Protein AF-A0A931U414-F1 (afdb_monomer_lite)

Radius of gyration: 13.01 Å; chains: 1; bounding box: 25×12×44 Å

Secondary structure (DSSP, 8-state):
---EEE----TT-S-GGGGHHHHHHH-TTEEE--TT-----PPPP-

Structure (mmCIF, N/CA/C/O backbone):
data_AF-A0A931U414-F1
#
_entry.id   AF-A0A931U414-F1
#
loop_
_atom_site.group_PDB
_atom_site.id
_atom_site.type_symbol
_atom_site.label_atom_id
_atom_site.label_alt_id
_atom_site.label_comp_id
_atom_site.label_asym_id
_atom_site.label_entity_id
_atom_site.label_seq_id
_atom_site.pdbx_PDB_ins_code
_atom_site.Cartn_x
_atom_site.Cartn_y
_atom_site.Cartn_z
_atom_site.occupancy
_atom_site.B_iso_or_equiv
_atom_site.auth_seq_id
_atom_site.auth_comp_id
_atom_site.auth_asym_id
_atom_site.auth_atom_id
_atom_site.pdbx_PDB_model_num
ATOM 1 N N . ALA A 1 1 ? -2.775 4.819 -13.228 1.00 77.19 1 ALA A N 1
ATOM 2 C CA . ALA A 1 1 ? -1.820 3.931 -12.527 1.00 77.19 1 ALA A CA 1
ATOM 3 C C . ALA A 1 1 ? -2.355 2.501 -12.549 1.00 77.19 1 ALA A C 1
ATOM 5 O O . ALA A 1 1 ? -3.566 2.344 -12.486 1.00 77.19 1 ALA A O 1
ATOM 6 N N . ARG A 1 2 ? -1.491 1.480 -12.672 1.00 89.12 2 ARG A N 1
ATOM 7 C CA . ARG A 1 2 ? -1.912 0.062 -12.743 1.00 89.12 2 ARG A CA 1
ATOM 8 C C . ARG A 1 2 ? -2.117 -0.592 -11.366 1.00 89.12 2 ARG A C 1
ATOM 10 O O . ARG A 1 2 ? -2.883 -1.540 -11.273 1.00 89.12 2 ARG A O 1
ATOM 17 N N . ARG A 1 3 ? -1.442 -0.101 -10.319 1.00 93.62 3 ARG A N 1
ATOM 18 C CA . ARG A 1 3 ? -1.530 -0.584 -8.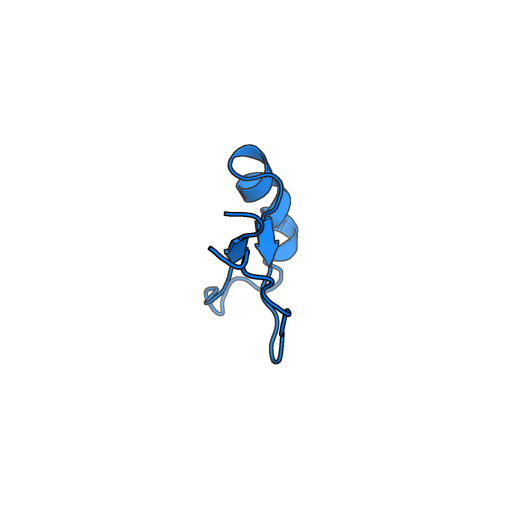926 1.00 93.62 3 ARG A CA 1
ATOM 19 C C . ARG A 1 3 ? -1.321 0.569 -7.948 1.00 93.62 3 ARG A C 1
ATOM 21 O O . ARG A 1 3 ? -0.724 1.578 -8.330 1.00 93.62 3 ARG A O 1
ATOM 28 N N . LEU A 1 4 ? -1.780 0.394 -6.712 1.00 96.19 4 LEU A N 1
ATOM 29 C CA . LEU A 1 4 ? -1.563 1.318 -5.599 1.00 96.19 4 LEU A CA 1
ATOM 30 C C . LEU A 1 4 ? -1.143 0.526 -4.361 1.00 96.19 4 LEU A C 1
ATOM 32 O O . LEU A 1 4 ? -1.848 -0.397 -3.960 1.00 96.19 4 LEU A O 1
ATOM 36 N N . TRP A 1 5 ? -0.019 0.894 -3.748 1.00 96.38 5 TRP A N 1
ATOM 37 C CA . TRP A 1 5 ? 0.443 0.298 -2.495 1.00 96.38 5 TRP A CA 1
ATOM 38 C C . TRP A 1 5 ? 0.196 1.250 -1.334 1.00 96.38 5 TRP A C 1
ATOM 40 O O . TRP A 1 5 ? 0.668 2.385 -1.344 1.00 96.38 5 TRP A O 1
ATOM 50 N N . LEU A 1 6 ? -0.542 0.777 -0.336 1.00 97.12 6 LEU A N 1
ATOM 51 C CA . LEU A 1 6 ? -0.745 1.470 0.929 1.00 97.12 6 LEU A CA 1
ATOM 52 C C . LEU A 1 6 ? 0.390 1.086 1.878 1.00 97.12 6 LEU A C 1
ATOM 54 O O . LEU A 1 6 ? 0.625 -0.096 2.101 1.00 97.12 6 LEU A O 1
ATOM 58 N N . THR A 1 7 ? 1.102 2.068 2.416 1.00 95.62 7 THR A N 1
ATOM 59 C CA . THR A 1 7 ? 2.270 1.863 3.287 1.00 95.62 7 THR A CA 1
ATOM 60 C C . THR A 1 7 ? 2.247 2.861 4.445 1.00 95.62 7 THR A C 1
ATOM 62 O O . THR A 1 7 ? 1.335 3.684 4.528 1.00 95.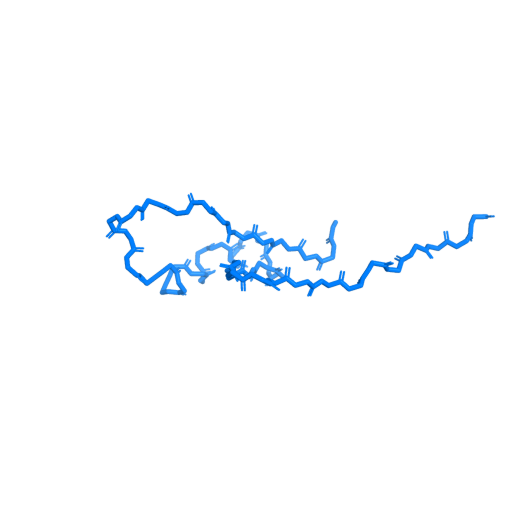62 7 THR A O 1
ATOM 65 N N . HIS A 1 8 ? 3.256 2.801 5.319 1.00 96.12 8 HIS A N 1
ATOM 66 C CA . HIS A 1 8 ? 3.461 3.736 6.426 1.00 96.12 8 HIS A CA 1
ATOM 67 C C . HIS A 1 8 ? 2.234 3.816 7.355 1.00 96.12 8 HIS A C 1
ATOM 69 O O . HIS A 1 8 ? 1.674 4.882 7.628 1.00 96.12 8 HIS A O 1
ATOM 75 N N . PHE A 1 9 ? 1.785 2.652 7.826 1.00 95.12 9 PHE A N 1
ATOM 76 C CA . PHE A 1 9 ? 0.684 2.560 8.778 1.00 95.12 9 PHE A CA 1
ATOM 77 C C . PHE A 1 9 ? 1.116 2.998 10.178 1.00 95.12 9 PHE A C 1
ATOM 79 O O . PHE A 1 9 ? 2.279 2.876 10.563 1.00 95.12 9 PHE A O 1
ATOM 86 N N . SER A 1 10 ? 0.152 3.491 10.958 1.00 95.44 10 SER A N 1
ATOM 87 C CA . SER A 1 10 ? 0.367 3.740 12.384 1.00 95.44 10 SER A CA 1
ATOM 88 C C . SER A 1 10 ? 0.752 2.434 13.094 1.00 95.44 10 SER A C 1
ATOM 90 O O . SER A 1 10 ? 0.088 1.426 12.850 1.00 95.44 10 SER A O 1
ATOM 92 N N . PRO A 1 11 ? 1.718 2.442 14.033 1.00 93.94 11 PRO A N 1
ATOM 93 C CA . PRO A 1 11 ? 2.056 1.263 14.836 1.00 93.94 11 PRO A CA 1
ATOM 94 C C . PRO A 1 11 ? 0.874 0.672 15.622 1.00 93.94 11 PRO A C 1
ATOM 96 O O . PRO A 1 11 ? 0.904 -0.493 16.004 1.00 93.94 11 PRO A O 1
ATOM 99 N N . ALA A 1 12 ? -0.178 1.461 15.869 1.00 95.94 12 ALA A N 1
ATOM 100 C CA . ALA A 1 12 ? -1.393 0.987 16.531 1.00 95.94 12 ALA A CA 1
ATOM 101 C C . ALA A 1 12 ? -2.282 0.108 15.626 1.00 95.94 12 ALA A C 1
ATOM 103 O O . ALA A 1 12 ? -3.144 -0.616 16.125 1.00 95.94 12 ALA A O 1
ATOM 104 N N . LEU A 1 13 ? -2.103 0.174 14.304 1.00 94.19 13 LEU A N 1
ATOM 105 C CA . LEU A 1 13 ? -2.875 -0.590 13.331 1.00 94.19 13 LEU A CA 1
ATOM 106 C C . LEU A 1 13 ? -2.162 -1.910 13.026 1.00 94.19 13 LEU A C 1
ATOM 108 O O . LEU A 1 13 ? -1.320 -1.983 12.139 1.00 94.19 13 LEU A O 1
ATOM 112 N N . GLN A 1 14 ? -2.520 -2.952 13.772 1.00 92.62 14 GLN A N 1
ATOM 113 C CA . GLN A 1 14 ? -1.850 -4.255 13.692 1.00 92.62 14 GLN A CA 1
ATOM 114 C C . GLN A 1 14 ? -2.166 -5.037 12.405 1.00 92.62 14 GLN A C 1
ATOM 116 O O . GLN A 1 14 ? -1.331 -5.803 11.943 1.00 92.62 14 GLN A O 1
ATOM 121 N N . GLU A 1 15 ? -3.357 -4.852 11.825 1.00 94.81 15 GLU A N 1
ATOM 122 C CA . GLU A 1 15 ? -3.837 -5.626 10.667 1.00 94.81 15 GLU A CA 1
ATOM 123 C C . GLU A 1 15 ? -4.438 -4.700 9.587 1.00 94.81 15 GLU A C 1
ATOM 125 O O . GLU A 1 15 ? -5.667 -4.609 9.449 1.00 94.81 15 GLU A O 1
ATOM 130 N N . PRO A 1 16 ? -3.606 -3.961 8.829 1.00 95.19 16 PRO A N 1
ATOM 131 C CA . PRO A 1 16 ? -4.072 -3.034 7.794 1.00 95.19 16 PRO A CA 1
ATOM 132 C C . PRO A 1 16 ? -4.907 -3.708 6.690 1.00 95.19 16 PRO A C 1
ATOM 134 O O . PRO A 1 16 ? -5.813 -3.087 6.129 1.00 95.19 16 PRO A O 1
ATOM 137 N N . GLU A 1 17 ? -4.680 -4.990 6.408 1.00 95.69 17 GLU A N 1
ATOM 138 C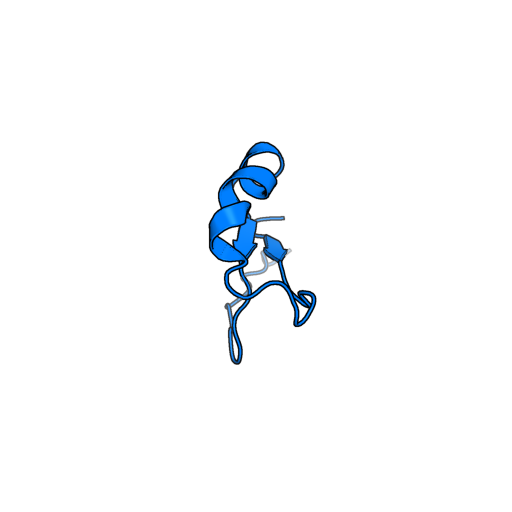 CA . GLU A 1 17 ? -5.398 -5.781 5.404 1.00 95.69 17 GLU A CA 1
ATOM 139 C C . GLU A 1 17 ? -6.903 -5.855 5.677 1.00 95.69 17 GLU A C 1
ATOM 141 O O . GLU A 1 17 ? -7.692 -5.890 4.728 1.00 95.69 17 GLU A O 1
ATOM 146 N N . ARG A 1 18 ? -7.325 -5.803 6.951 1.00 96.69 18 ARG A N 1
ATOM 147 C CA . ARG A 1 18 ? -8.751 -5.797 7.332 1.00 96.69 18 ARG A CA 1
ATOM 148 C C . ARG A 1 18 ? -9.511 -4.605 6.754 1.00 96.69 18 ARG A C 1
ATOM 150 O O . ARG A 1 18 ? -10.717 -4.693 6.537 1.00 96.69 18 ARG A O 1
ATOM 157 N N . TYR A 1 19 ? -8.809 -3.510 6.476 1.00 95.00 19 TYR A N 1
ATOM 158 C CA . TYR A 1 19 ? -9.376 -2.264 5.964 1.00 95.00 19 TYR A CA 1
ATOM 159 C C . TYR A 1 19 ? -9.164 -2.093 4.456 1.00 95.00 19 TYR A C 1
ATOM 161 O O . TYR A 1 19 ? -9.650 -1.12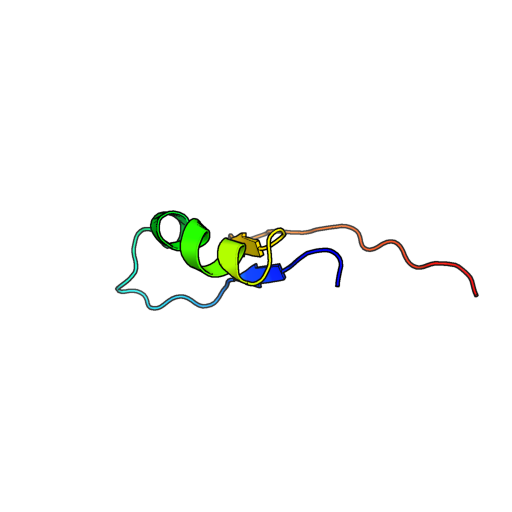5 3.870 1.00 95.00 19 TYR A O 1
ATOM 169 N N . LEU A 1 20 ? -8.481 -3.034 3.794 1.00 97.00 20 LEU A N 1
ATOM 170 C CA . LEU A 1 20 ? -8.156 -2.938 2.370 1.00 97.00 20 LEU A CA 1
ATOM 171 C C . LEU A 1 20 ? -9.405 -2.842 1.482 1.00 97.00 20 LEU A C 1
ATOM 173 O O . LEU A 1 20 ? -9.377 -2.199 0.431 1.00 97.00 20 LEU A O 1
ATOM 177 N N . SER A 1 21 ? -10.514 -3.447 1.911 1.00 97.38 21 SER A N 1
ATOM 178 C CA . SER A 1 21 ? -11.803 -3.363 1.220 1.00 97.38 21 SER A CA 1
ATOM 179 C C . SER A 1 21 ? -12.291 -1.920 1.063 1.00 97.38 21 SER A C 1
ATOM 181 O O . SER A 1 21 ? -12.853 -1.595 0.022 1.00 97.38 21 SER A O 1
ATOM 183 N N . LEU A 1 22 ? -12.024 -1.040 2.034 1.00 97.06 22 LEU A N 1
ATOM 184 C CA . LEU A 1 22 ? -12.383 0.379 1.966 1.00 97.06 22 LEU A CA 1
ATOM 185 C C . LEU A 1 22 ? -11.601 1.094 0.861 1.00 97.06 22 LEU A C 1
ATOM 187 O O . LEU A 1 22 ? -12.181 1.807 0.049 1.00 97.06 22 LEU A O 1
ATOM 191 N N . ALA A 1 23 ? -10.291 0.850 0.770 1.00 97.19 23 ALA A N 1
ATOM 192 C CA . ALA A 1 23 ? -9.464 1.436 -0.283 1.00 97.19 23 ALA A CA 1
ATOM 193 C C . ALA A 1 23 ? -9.850 0.916 -1.676 1.00 97.19 23 ALA A C 1
ATOM 195 O O . ALA A 1 23 ? -9.886 1.681 -2.641 1.00 97.19 23 ALA A O 1
ATOM 196 N N . ARG A 1 24 ? -10.203 -0.372 -1.777 1.00 97.88 24 ARG A N 1
ATOM 197 C CA . ARG A 1 24 ? -10.624 -1.002 -3.037 1.00 97.88 24 ARG A CA 1
ATOM 198 C C . ARG A 1 24 ? -11.952 -0.478 -3.582 1.00 97.88 24 ARG A C 1
ATOM 200 O O . ARG A 1 24 ? -12.162 -0.579 -4.786 1.00 97.88 24 ARG A O 1
ATOM 207 N N . GLN A 1 25 ? -12.806 0.120 -2.747 1.00 98.19 25 GLN A N 1
ATOM 208 C CA . GLN A 1 25 ? -14.014 0.812 -3.219 1.00 98.19 25 GLN A CA 1
ATOM 209 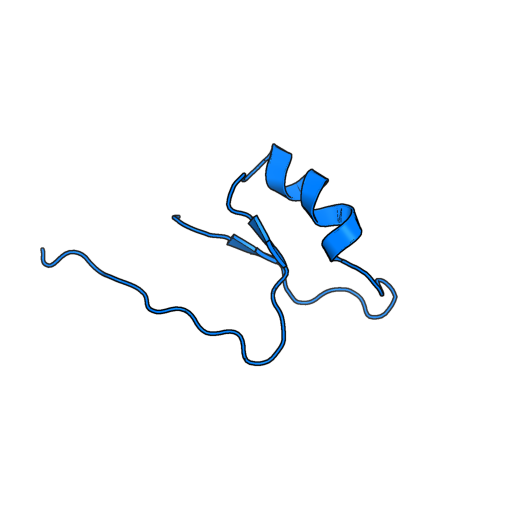C C . GLN A 1 25 ? -13.680 2.039 -4.080 1.00 98.19 25 GLN A C 1
ATOM 211 O O . GLN A 1 25 ? -14.439 2.371 -4.984 1.00 98.19 25 GLN A O 1
ATOM 216 N N . VAL A 1 26 ? -12.541 2.693 -3.827 1.00 97.62 26 VAL A N 1
ATOM 217 C CA . VAL A 1 26 ? -12.091 3.881 -4.573 1.00 97.62 26 VAL A CA 1
ATOM 218 C C . VAL A 1 26 ? -11.085 3.506 -5.663 1.00 97.62 26 VAL A C 1
ATOM 220 O O . VAL A 1 26 ? -11.148 4.020 -6.777 1.00 97.62 26 VAL A O 1
ATOM 223 N N . PHE A 1 27 ? -10.157 2.596 -5.363 1.00 97.62 27 PHE A N 1
ATOM 224 C CA . PHE A 1 27 ? -9.135 2.130 -6.296 1.00 97.62 27 PHE A CA 1
ATOM 225 C C . PHE A 1 27 ? -9.025 0.597 -6.234 1.00 97.62 27 PHE A C 1
ATOM 227 O O . PHE A 1 27 ? -8.318 0.065 -5.376 1.00 97.62 27 PHE A O 1
ATOM 234 N N . PRO A 1 28 ? -9.692 -0.145 -7.139 1.00 97.31 28 PRO A N 1
ATOM 235 C CA . PRO A 1 28 ? -9.801 -1.606 -7.050 1.00 97.31 28 PRO A CA 1
ATOM 236 C C . PRO A 1 28 ? -8.465 -2.360 -7.006 1.00 97.31 28 PRO A C 1
ATOM 238 O O . PRO A 1 28 ? -8.368 -3.409 -6.373 1.00 97.31 28 PRO A O 1
ATOM 241 N N . ALA A 1 29 ? -7.416 -1.812 -7.627 1.00 96.94 29 ALA A N 1
ATOM 242 C CA . ALA A 1 29 ? -6.068 -2.385 -7.634 1.00 96.94 29 ALA A CA 1
ATOM 243 C C . ALA A 1 29 ? -5.195 -1.911 -6.449 1.00 96.94 29 ALA A C 1
ATOM 245 O O . ALA A 1 29 ? -3.969 -1.828 -6.567 1.00 96.94 29 ALA A O 1
ATOM 246 N N . ALA A 1 30 ? -5.821 -1.541 -5.326 1.00 97.81 30 ALA A N 1
ATOM 247 C CA . ALA A 1 30 ? -5.131 -1.208 -4.087 1.00 97.81 30 ALA A CA 1
ATOM 248 C C . ALA A 1 30 ? -4.680 -2.477 -3.352 1.00 97.81 30 ALA A C 1
ATOM 250 O O . ALA A 1 30 ? -5.399 -3.485 -3.279 1.00 97.81 30 ALA A O 1
ATOM 251 N N . GLU A 1 31 ? -3.483 -2.405 -2.783 1.00 96.88 31 GLU A N 1
ATOM 252 C CA . GLU A 1 31 ? -2.800 -3.489 -2.088 1.00 96.88 31 GLU A CA 1
ATOM 253 C C . GLU A 1 31 ? -2.076 -2.925 -0.853 1.00 96.88 31 GLU A C 1
ATOM 255 O O . GLU A 1 31 ? -1.595 -1.793 -0.875 1.00 96.88 31 GLU A O 1
ATOM 260 N N . VAL A 1 32 ? -1.966 -3.707 0.222 1.00 97.12 32 VAL A N 1
ATOM 261 C CA . VAL A 1 32 ? -1.133 -3.350 1.383 1.00 97.12 32 VAL A CA 1
ATOM 262 C C . VAL A 1 32 ? 0.333 -3.629 1.048 1.00 97.12 32 VAL A C 1
ATOM 264 O O . VAL A 1 32 ? 0.661 -4.683 0.505 1.00 97.12 32 VAL A O 1
ATOM 267 N N . GLY A 1 33 ? 1.212 -2.665 1.300 1.00 95.38 33 GLY A N 1
ATOM 268 C CA . GLY A 1 33 ? 2.656 -2.819 1.178 1.00 95.38 33 GLY A CA 1
ATOM 269 C C . GLY A 1 33 ? 3.225 -3.610 2.353 1.00 95.38 33 GLY A C 1
ATOM 270 O O . GLY A 1 33 ? 2.801 -3.431 3.488 1.00 95.38 33 GLY A O 1
ATOM 271 N N . ASN A 1 34 ? 4.203 -4.460 2.064 1.00 92.56 34 ASN A N 1
ATOM 272 C CA . ASN A 1 34 ? 4.942 -5.243 3.045 1.00 92.56 34 ASN A CA 1
ATOM 273 C C . ASN A 1 34 ? 6.448 -5.035 2.850 1.00 92.56 34 ASN A C 1
ATOM 275 O O . ASN A 1 34 ? 6.896 -4.626 1.774 1.00 92.56 34 ASN A O 1
ATOM 279 N N . ASP A 1 35 ? 7.227 -5.330 3.882 1.00 94.25 35 ASP A N 1
ATOM 280 C CA .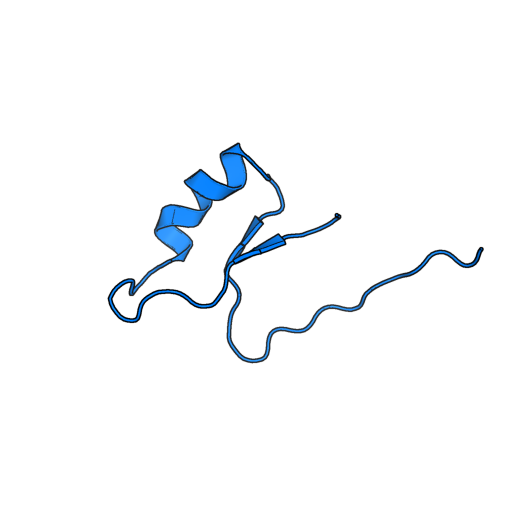 ASP A 1 35 ? 8.675 -5.149 3.844 1.00 94.25 35 ASP A CA 1
ATOM 281 C C . ASP A 1 35 ? 9.317 -5.968 2.717 1.00 94.25 35 ASP A C 1
ATOM 283 O O . ASP A 1 35 ? 8.935 -7.109 2.442 1.00 94.25 35 ASP A O 1
ATOM 287 N N . GLY A 1 36 ? 10.286 -5.360 2.029 1.00 95.19 36 GLY A N 1
ATOM 288 C CA . GLY A 1 36 ? 11.006 -5.993 0.920 1.00 95.19 36 GLY A CA 1
ATOM 289 C C . GLY A 1 36 ? 10.182 -6.195 -0.357 1.00 95.19 36 GLY A C 1
ATOM 290 O O . GLY A 1 36 ? 10.646 -6.862 -1.282 1.00 95.19 36 GLY A O 1
ATOM 291 N N . ARG A 1 37 ? 8.972 -5.631 -0.447 1.00 94.38 37 ARG A N 1
ATOM 292 C CA . ARG A 1 37 ? 8.130 -5.768 -1.636 1.00 94.38 37 ARG A CA 1
ATOM 293 C C . ARG A 1 37 ? 8.750 -5.082 -2.854 1.00 94.38 37 ARG A C 1
ATOM 295 O O . ARG A 1 37 ? 9.068 -3.897 -2.824 1.00 94.38 37 ARG A O 1
ATOM 302 N N . THR A 1 38 ? 8.841 -5.814 -3.960 1.00 95.12 38 THR A N 1
ATOM 303 C CA . THR A 1 38 ? 9.311 -5.306 -5.254 1.00 95.12 38 THR A CA 1
ATOM 304 C C . THR A 1 38 ? 8.328 -5.669 -6.364 1.00 95.12 38 THR A C 1
ATOM 306 O O . THR A 1 38 ? 7.558 -6.625 -6.252 1.00 95.12 38 THR A O 1
ATOM 309 N N . VAL A 1 39 ? 8.305 -4.871 -7.434 1.00 92.62 39 VAL A N 1
ATOM 310 C CA . VAL A 1 39 ? 7.526 -5.168 -8.642 1.00 92.62 39 VAL A CA 1
ATOM 311 C C . VAL A 1 39 ? 8.270 -4.649 -9.871 1.00 92.62 39 VAL A C 1
ATOM 313 O O . VAL A 1 39 ? 8.778 -3.526 -9.839 1.00 92.62 39 VAL A O 1
ATOM 316 N N . PRO A 1 40 ? 8.350 -5.427 -10.960 1.00 92.69 40 PRO A N 1
ATOM 317 C CA . PRO A 1 40 ? 8.872 -4.918 -12.217 1.00 92.69 40 PRO A CA 1
ATOM 318 C C . PRO A 1 40 ? 7.892 -3.906 -12.826 1.00 92.69 40 PRO A C 1
ATOM 320 O O . PRO A 1 40 ? 6.678 -4.130 -12.851 1.00 92.69 40 PRO A O 1
ATOM 323 N N . LEU A 1 41 ? 8.421 -2.796 -13.340 1.00 91.44 41 LEU A N 1
ATOM 324 C CA . LEU A 1 41 ? 7.657 -1.808 -14.099 1.00 91.44 41 LEU A CA 1
ATOM 325 C C . LEU A 1 41 ? 7.995 -1.950 -15.581 1.00 91.44 41 LEU A C 1
ATOM 327 O O . LEU A 1 41 ? 9.147 -1.797 -15.976 1.00 91.44 41 LEU A O 1
ATOM 331 N N . SER A 1 42 ? 6.982 -2.240 -16.394 1.00 88.94 42 SER A N 1
ATOM 332 C CA . SER A 1 42 ? 7.102 -2.237 -17.852 1.00 88.94 42 SER A CA 1
ATOM 333 C C . SER A 1 42 ? 6.722 -0.861 -18.387 1.00 88.94 42 SER A C 1
ATOM 335 O O . SER A 1 42 ? 5.617 -0.377 -18.118 1.00 88.94 42 SER A O 1
ATOM 337 N N . PHE A 1 43 ? 7.631 -0.259 -19.146 1.00 88.31 43 PHE A N 1
ATOM 338 C CA . PHE A 1 43 ? 7.418 0.987 -19.873 1.00 88.31 43 PHE A CA 1
ATOM 339 C C . PHE A 1 43 ? 7.208 0.652 -21.352 1.00 88.31 43 PHE A C 1
ATOM 341 O O . PHE A 1 43 ? 7.805 -0.296 -21.853 1.00 88.31 43 PHE A O 1
ATOM 348 N N . GLU A 1 44 ? 6.321 1.379 -22.025 1.00 87.94 44 GLU A N 1
ATOM 349 C CA . GLU A 1 44 ? 6.184 1.283 -23.481 1.00 87.94 44 GLU A CA 1
ATOM 350 C C . GLU A 1 44 ? 7.339 2.059 -24.127 1.00 87.94 44 GLU A C 1
ATOM 352 O O . GLU A 1 44 ? 7.606 3.199 -23.730 1.00 87.94 44 GLU A O 1
ATOM 357 N N . ASP A 1 45 ? 8.021 1.441 -25.095 1.00 76.19 45 ASP A N 1
ATOM 358 C CA . ASP A 1 45 ? 8.990 2.133 -25.945 1.00 76.19 45 ASP A CA 1
ATOM 359 C C . ASP A 1 45 ? 8.219 3.141 -26.810 1.00 76.19 45 ASP A C 1
ATOM 361 O O . ASP A 1 45 ? 7.266 2.772 -27.499 1.00 76.19 45 ASP A O 1
ATOM 365 N N . ARG A 1 46 ? 8.566 4.426 -26.690 1.00 61.00 46 ARG A N 1
ATOM 366 C CA . ARG A 1 46 ? 7.894 5.522 -27.403 1.00 61.00 46 ARG A CA 1
ATOM 367 C C . ARG A 1 46 ? 8.336 5.639 -28.851 1.00 61.00 46 ARG A C 1
ATOM 369 O O . ARG A 1 46 ? 9.554 5.503 -29.093 1.00 61.00 46 ARG A O 1
#

Foldseek 3Di:
DQAAEDDDDDPVCPCCVVCQVVVCVVPVRYDYDDPPDDDDDDDDDD

pLDDT: mean 93.43, std 6.61, range [61.0, 98.19]

Sequence (46 aa):
ARRLWLTHFSPALQEPERYLSLARQVFPAAEVGNDGRTVPLSFEDR